Protein AF-A0A962JZB2-F1 (afdb_monomer_lite)

Foldseek 3Di:
DDKDWDDPVLVPDPLSVVLVVQLVVLVAPDPDPWDVSSQQDDDPHHGSVVSLVVVCVVVVIHMDPDDDDDDDAPAAWAWDDDSVPDIFIFGDHDDDRVVRPVLRVVCRVLVAQEAAPVRDDPVNLVVLLVVLLVVCVPPPDDPVVSVVSSVVVSLVVRLSRHSVSDD

pLDDT: mean 95.3, std 3.23, range [82.19, 98.44]

Sequence (167 aa):
VEVNCETDFVAKDDNFNTFADAVAANALTSNAADIDALMATSSNGSTLEEARQALVAKIGENIQVRRFERTATSGILGAYLHGGKIGVLVDLEGGDADLAKDIAMHVAALNPSFVSESDVPAEFLAKEKEILLAQVENSDKPADIIEKMVSGRLRKQLAEITLLGQP

Radius of gyration: 21.95 Å; chains: 1; bounding box: 49×34×62 Å

Structure (mmCIF, N/CA/C/O backbone):
data_AF-A0A962JZB2-F1
#
_entry.id   AF-A0A962JZB2-F1
#
loop_
_atom_site.group_PDB
_atom_site.id
_atom_site.type_symbol
_atom_site.label_atom_id
_atom_site.label_alt_id
_atom_site.label_comp_id
_atom_site.label_asym_id
_atom_site.label_entity_id
_atom_site.label_seq_id
_atom_site.pdbx_PDB_ins_code
_atom_site.Cartn_x
_atom_site.Cartn_y
_atom_site.Cartn_z
_atom_site.occupancy
_atom_site.B_iso_or_equiv
_atom_site.auth_seq_id
_atom_site.auth_comp_id
_atom_site.auth_asym_id
_atom_site.auth_atom_id
_atom_site.pdbx_PDB_model_num
ATOM 1 N N . VAL A 1 1 ? -5.950 -0.139 5.332 1.00 96.31 1 VAL A N 1
ATOM 2 C CA . VAL A 1 1 ? -5.999 1.227 5.911 1.00 96.31 1 VAL A CA 1
ATOM 3 C C . VAL A 1 1 ? -4.585 1.672 6.255 1.00 96.31 1 VAL A C 1
ATOM 5 O O . VAL A 1 1 ? -3.755 0.803 6.491 1.00 96.31 1 VAL A O 1
ATOM 8 N N . GLU A 1 2 ? -4.300 2.973 6.278 1.00 98.06 2 GLU A N 1
ATOM 9 C CA . GLU A 1 2 ? -3.044 3.535 6.799 1.00 98.06 2 GLU A CA 1
ATOM 10 C C . GLU A 1 2 ? -3.363 4.496 7.951 1.00 98.06 2 GLU A C 1
ATOM 12 O O . GLU A 1 2 ? -4.036 5.512 7.746 1.00 98.06 2 GLU A O 1
ATOM 17 N N . VAL A 1 3 ? -2.880 4.162 9.150 1.00 98.19 3 VAL A N 1
ATOM 18 C CA . VAL A 1 3 ? -2.979 4.985 10.360 1.00 98.19 3 VAL A CA 1
ATOM 19 C C . VAL A 1 3 ? -1.562 5.275 10.835 1.00 98.19 3 VAL A C 1
ATOM 21 O O . VAL A 1 3 ? -0.770 4.351 10.991 1.00 98.19 3 VAL A O 1
ATOM 24 N N . ASN A 1 4 ? -1.245 6.549 11.039 1.00 97.94 4 ASN A N 1
ATOM 25 C CA . ASN A 1 4 ? 0.105 7.021 11.325 1.00 97.94 4 ASN A CA 1
ATOM 26 C C . ASN A 1 4 ? 0.188 7.643 12.721 1.00 97.94 4 ASN A C 1
ATOM 28 O O . ASN A 1 4 ? -0.767 8.268 13.186 1.00 97.94 4 ASN A O 1
ATOM 32 N N . CYS A 1 5 ? 1.359 7.505 13.333 1.00 97.44 5 CYS A N 1
ATOM 33 C CA . CYS A 1 5 ? 1.814 8.191 14.542 1.00 97.44 5 CYS A CA 1
ATOM 34 C C . CYS A 1 5 ? 3.226 8.754 14.305 1.00 97.44 5 CYS A C 1
ATOM 36 O O . CYS A 1 5 ? 3.793 8.575 13.222 1.00 97.44 5 CYS A O 1
ATOM 38 N N . GLU A 1 6 ? 3.795 9.448 15.290 1.00 97.56 6 GLU A N 1
ATOM 39 C CA . GLU A 1 6 ? 5.094 10.110 15.134 1.00 97.56 6 GLU A CA 1
ATOM 40 C C . GLU A 1 6 ? 6.264 9.176 15.457 1.00 97.56 6 GLU A C 1
ATOM 42 O O . GLU A 1 6 ? 7.311 9.254 14.807 1.00 97.56 6 GLU A O 1
ATOM 47 N N . THR A 1 7 ? 6.090 8.268 16.423 1.00 96.75 7 THR A N 1
ATOM 48 C CA . THR A 1 7 ? 7.163 7.376 16.885 1.00 96.75 7 THR A CA 1
ATOM 49 C C . THR A 1 7 ? 6.856 5.890 16.706 1.00 96.75 7 THR A C 1
ATOM 51 O O . THR A 1 7 ? 5.707 5.449 16.634 1.00 96.75 7 THR A O 1
ATOM 54 N N . ASP A 1 8 ? 7.914 5.074 16.657 1.00 95.00 8 ASP A N 1
ATOM 55 C CA . ASP A 1 8 ? 7.798 3.617 16.574 1.00 95.00 8 ASP A CA 1
ATOM 56 C C . ASP A 1 8 ? 7.387 2.970 17.906 1.00 95.00 8 ASP A C 1
ATOM 58 O O . ASP A 1 8 ? 6.952 1.819 17.914 1.00 95.00 8 ASP A O 1
ATOM 62 N N . PHE A 1 9 ? 7.525 3.695 19.020 1.00 95.12 9 PHE A N 1
ATOM 63 C CA . PHE A 1 9 ? 6.998 3.289 20.318 1.00 95.12 9 PHE A CA 1
ATOM 64 C C . PHE A 1 9 ? 5.469 3.291 20.297 1.00 95.12 9 PHE A C 1
ATOM 66 O O . PHE A 1 9 ? 4.864 2.287 20.667 1.00 95.12 9 PHE A O 1
ATOM 73 N N . VAL A 1 10 ? 4.851 4.362 19.786 1.00 96.62 10 VAL A N 1
ATOM 74 C CA . VAL A 1 10 ? 3.388 4.449 19.651 1.00 96.62 10 VAL A CA 1
ATOM 75 C C . VAL A 1 10 ? 2.853 3.458 18.626 1.00 96.62 10 VAL A C 1
ATOM 77 O O . VAL A 1 10 ? 1.838 2.821 18.883 1.00 96.62 10 VAL A O 1
ATOM 80 N N . ALA A 1 11 ? 3.566 3.222 17.522 1.00 95.69 11 ALA A N 1
ATOM 81 C CA . ALA A 1 11 ? 3.170 2.209 16.536 1.00 95.69 11 ALA A CA 1
ATOM 82 C C . ALA A 1 11 ? 3.103 0.777 17.113 1.00 95.69 11 A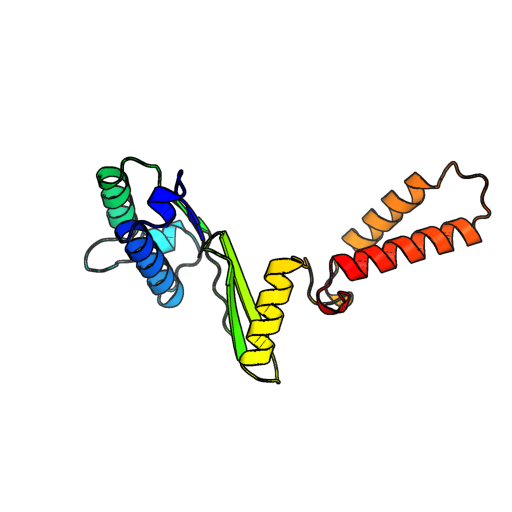LA A C 1
ATOM 84 O O . ALA A 1 11 ? 2.522 -0.114 16.498 1.00 95.69 11 ALA A O 1
ATOM 85 N N . LYS A 1 12 ? 3.724 0.535 18.275 1.00 94.81 12 LYS A N 1
ATOM 86 C CA . LYS A 1 12 ? 3.704 -0.746 18.999 1.00 94.81 12 LYS A CA 1
ATOM 87 C C . LYS A 1 12 ? 2.788 -0.715 20.229 1.00 94.81 12 LYS A C 1
ATOM 89 O O . LYS A 1 12 ? 2.682 -1.735 20.901 1.00 94.81 12 LYS A O 1
ATOM 94 N N . ASP A 1 13 ? 2.160 0.420 20.537 1.00 96.50 13 ASP A N 1
ATOM 95 C CA . ASP A 1 13 ? 1.256 0.570 21.678 1.00 96.50 13 ASP A CA 1
ATOM 96 C C . ASP A 1 13 ? -0.094 -0.111 21.411 1.00 96.50 13 ASP A C 1
ATOM 98 O O . ASP A 1 13 ? -0.691 0.027 20.340 1.00 96.50 13 ASP A O 1
ATOM 102 N N . ASP A 1 14 ? -0.613 -0.819 22.413 1.00 97.50 14 ASP A N 1
ATOM 103 C CA . ASP A 1 14 ? -1.861 -1.575 22.282 1.00 97.50 14 ASP A CA 1
ATOM 104 C C . ASP A 1 14 ? -3.079 -0.672 22.041 1.00 97.50 14 ASP A C 1
ATOM 106 O O . ASP A 1 14 ? -4.007 -1.070 21.337 1.00 97.50 14 ASP A O 1
ATOM 110 N N . ASN A 1 15 ? -3.100 0.556 22.578 1.00 97.06 15 ASN A N 1
ATOM 111 C CA . ASN A 1 15 ? -4.209 1.484 22.341 1.00 97.06 15 ASN A CA 1
ATOM 112 C C . ASN A 1 15 ? -4.198 1.988 20.897 1.00 97.06 15 ASN A C 1
ATOM 114 O O . ASN A 1 15 ? -5.263 2.121 20.292 1.00 97.06 15 ASN A O 1
ATOM 118 N N . PHE A 1 16 ? -3.009 2.243 20.342 1.00 97.62 16 PHE A N 1
ATOM 119 C CA . PHE A 1 16 ? -2.857 2.598 18.935 1.00 97.62 16 PHE A CA 1
ATOM 120 C C . PHE A 1 16 ? -3.309 1.458 18.019 1.00 97.62 16 PHE A C 1
ATOM 122 O O . PHE A 1 16 ? -4.139 1.684 17.139 1.00 97.62 16 PHE A O 1
ATOM 129 N N . ASN A 1 17 ? -2.844 0.232 18.272 1.00 96.38 17 ASN A N 1
ATOM 130 C CA . ASN A 1 17 ? -3.237 -0.938 17.484 1.00 96.38 17 ASN A CA 1
ATOM 131 C C . ASN A 1 17 ? -4.746 -1.206 17.571 1.00 96.38 17 ASN A C 1
ATOM 133 O O . ASN A 1 17 ? -5.397 -1.371 16.544 1.00 96.38 17 ASN A O 1
ATOM 137 N N . THR A 1 18 ? -5.334 -1.115 18.768 1.00 97.06 18 THR A N 1
ATOM 138 C CA . THR A 1 18 ? -6.789 -1.255 18.963 1.00 97.06 18 THR A CA 1
ATOM 139 C C . THR A 1 18 ? -7.572 -0.212 18.160 1.00 97.06 18 THR A C 1
ATOM 141 O O . THR A 1 18 ? -8.606 -0.518 17.564 1.00 97.06 18 THR A O 1
ATOM 144 N N . PHE A 1 19 ? -7.096 1.036 18.129 1.00 97.88 19 PHE A N 1
ATOM 145 C CA . PHE A 1 19 ? -7.721 2.082 17.326 1.00 97.88 19 PHE A CA 1
ATOM 146 C C . PHE A 1 19 ? -7.575 1.811 15.823 1.00 97.88 19 PHE A C 1
ATOM 148 O O . PHE A 1 19 ? -8.558 1.916 15.092 1.00 97.88 19 PHE A O 1
ATOM 155 N N . ALA A 1 20 ? -6.388 1.415 15.359 1.00 97.38 20 ALA A N 1
ATOM 156 C CA . ALA A 1 20 ? -6.158 1.065 13.960 1.00 97.38 20 ALA A CA 1
ATOM 157 C C . ALA A 1 20 ? -7.035 -0.117 13.503 1.00 97.38 20 ALA A C 1
ATOM 159 O O . ALA A 1 20 ? -7.612 -0.061 12.414 1.00 97.38 20 ALA A O 1
ATOM 160 N N . ASP A 1 21 ? -7.218 -1.131 14.353 1.00 96.62 21 ASP A N 1
ATOM 161 C CA . ASP A 1 21 ? -8.120 -2.260 14.110 1.00 96.62 21 ASP A CA 1
ATOM 162 C C . ASP A 1 21 ? -9.581 -1.807 14.017 1.00 96.62 21 ASP A C 1
ATOM 164 O O . ASP A 1 21 ? -10.313 -2.220 13.113 1.00 96.62 21 ASP A O 1
ATOM 168 N N . ALA A 1 22 ? -10.012 -0.902 14.902 1.00 97.75 22 ALA A N 1
ATOM 169 C CA . ALA A 1 22 ? -11.350 -0.324 14.840 1.00 97.75 22 ALA A CA 1
ATOM 170 C C . ALA A 1 22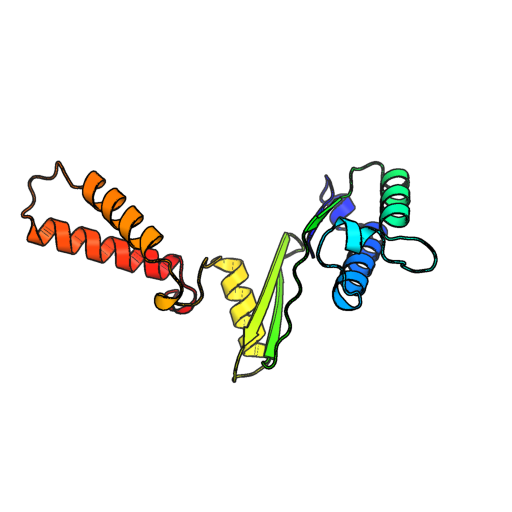 ? -11.569 0.462 13.537 1.00 97.75 22 ALA A C 1
ATOM 172 O O . ALA A 1 22 ? -12.618 0.318 12.903 1.00 97.75 22 ALA A O 1
ATOM 173 N N . VAL A 1 23 ? -10.581 1.250 13.102 1.00 98.06 23 VAL A N 1
ATOM 174 C CA . VAL A 1 23 ? -10.615 1.959 11.814 1.00 98.06 23 VAL A CA 1
ATOM 175 C C . VAL A 1 23 ? -10.716 0.963 10.655 1.00 98.06 23 VAL A C 1
ATOM 177 O O . VAL A 1 23 ? -11.549 1.147 9.768 1.00 98.06 23 VAL A O 1
ATOM 180 N N . ALA A 1 24 ? -9.923 -0.113 10.667 1.00 96.75 24 ALA A N 1
ATOM 181 C CA . ALA A 1 24 ? -9.961 -1.150 9.637 1.00 96.75 24 ALA A CA 1
ATOM 182 C C . ALA A 1 24 ? -11.326 -1.857 9.566 1.00 96.75 24 ALA A C 1
ATOM 184 O O . ALA A 1 24 ? -11.887 -2.005 8.478 1.00 96.75 24 ALA A O 1
ATOM 185 N N . ALA A 1 25 ? -11.895 -2.239 10.712 1.00 96.50 25 ALA A N 1
ATOM 186 C CA . ALA A 1 25 ? -13.196 -2.901 10.786 1.00 96.50 25 ALA A CA 1
ATOM 187 C C . ALA A 1 25 ? -14.339 -2.007 10.275 1.00 96.50 25 ALA A C 1
ATOM 189 O O . ALA A 1 25 ? -15.204 -2.460 9.520 1.00 96.50 25 ALA A O 1
ATOM 190 N N . ASN A 1 26 ? -14.329 -0.723 10.637 1.00 96.88 26 ASN A N 1
ATOM 191 C CA . ASN A 1 26 ? -15.311 0.249 10.150 1.00 96.88 26 ASN A CA 1
ATOM 192 C C . ASN A 1 26 ? -15.133 0.544 8.655 1.00 96.88 26 ASN A C 1
ATOM 194 O O . ASN A 1 26 ? -16.121 0.651 7.930 1.00 96.88 26 ASN A O 1
ATOM 198 N N . ALA A 1 27 ? -13.896 0.616 8.157 1.00 96.56 27 ALA A N 1
ATOM 199 C CA . ALA A 1 27 ? -13.636 0.783 6.728 1.00 96.56 27 ALA A CA 1
ATOM 200 C C . ALA A 1 27 ? -14.179 -0.398 5.909 1.00 96.56 27 ALA A C 1
ATOM 202 O O . ALA A 1 27 ? -14.680 -0.202 4.803 1.00 96.56 27 ALA A O 1
ATOM 203 N N . LEU A 1 28 ? -14.121 -1.614 6.459 1.00 94.12 28 LEU A N 1
ATOM 204 C CA . LEU A 1 28 ? -14.644 -2.811 5.806 1.00 94.12 28 LEU A CA 1
ATOM 205 C C . LEU A 1 28 ? -16.179 -2.882 5.813 1.00 94.12 28 LEU A C 1
ATOM 207 O O . LEU A 1 28 ? -16.768 -3.335 4.837 1.00 94.12 28 LEU A O 1
ATOM 211 N N . THR A 1 29 ? -16.822 -2.464 6.904 1.00 93.69 29 THR A N 1
ATOM 212 C CA . THR A 1 29 ? -18.264 -2.693 7.128 1.00 93.69 29 THR A CA 1
ATOM 213 C C . THR A 1 29 ? -19.151 -1.497 6.790 1.00 93.69 29 THR A C 1
ATOM 215 O O . THR A 1 29 ? -20.352 -1.666 6.578 1.00 93.69 29 THR A O 1
ATOM 218 N N . SER A 1 30 ? -18.588 -0.291 6.727 1.00 93.75 30 SER A N 1
ATOM 219 C CA . SER A 1 30 ? -19.319 0.918 6.345 1.00 93.75 30 SER A CA 1
ATOM 220 C C . SER A 1 30 ? -19.322 1.144 4.831 1.00 93.75 30 SER A C 1
ATOM 222 O O . SER A 1 30 ? -18.511 0.594 4.089 1.00 93.75 30 SER A O 1
ATOM 224 N N . ASN A 1 31 ? -20.196 2.044 4.375 1.00 93.12 31 ASN A N 1
ATOM 225 C CA . ASN A 1 31 ? -20.200 2.554 3.001 1.00 93.12 31 ASN A CA 1
ATOM 226 C C . ASN A 1 31 ? -19.415 3.867 2.86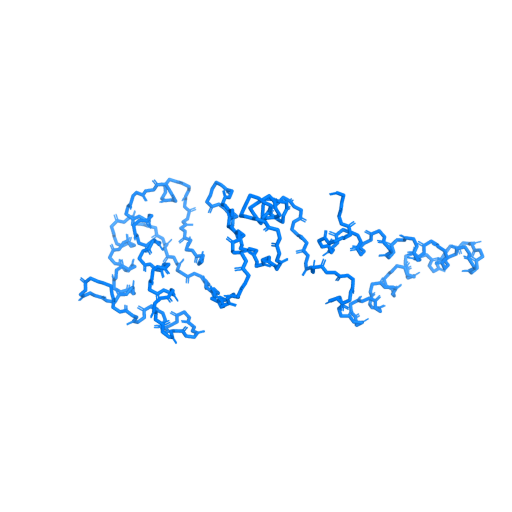2 1.00 93.12 31 ASN A C 1
ATOM 228 O O . ASN A 1 31 ? -19.667 4.633 1.934 1.00 93.12 31 ASN A O 1
ATOM 232 N N . ALA A 1 32 ? -18.490 4.157 3.786 1.00 96.12 32 ALA A N 1
ATOM 233 C CA . ALA A 1 32 ? -17.642 5.337 3.677 1.00 96.12 32 ALA A CA 1
ATOM 234 C C . ALA A 1 32 ? -16.881 5.318 2.343 1.00 96.12 32 ALA A C 1
ATOM 236 O O . ALA A 1 32 ? -16.322 4.282 1.954 1.00 96.12 32 ALA A O 1
ATOM 237 N N . ALA A 1 33 ? -16.913 6.452 1.644 1.00 95.50 33 ALA A N 1
ATOM 238 C CA . ALA A 1 33 ? -16.237 6.661 0.364 1.00 95.50 33 ALA A CA 1
ATOM 239 C C . ALA A 1 33 ? -14.921 7.437 0.523 1.00 95.50 33 ALA A C 1
ATOM 241 O O . ALA A 1 33 ? -14.051 7.353 -0.336 1.00 95.50 33 ALA A O 1
ATOM 242 N N . ASP A 1 34 ? -14.774 8.168 1.626 1.00 96.94 34 ASP A N 1
ATOM 243 C CA . ASP A 1 34 ? -13.617 8.993 1.943 1.00 96.94 34 ASP A CA 1
ATOM 244 C C . ASP A 1 34 ? -13.347 8.997 3.455 1.00 96.94 34 ASP A C 1
ATOM 246 O O . ASP A 1 34 ? -14.079 8.389 4.248 1.00 96.94 34 ASP A O 1
ATOM 250 N N . ILE A 1 35 ? -12.229 9.618 3.842 1.00 98.00 35 ILE A N 1
ATOM 251 C CA . ILE A 1 35 ? -11.750 9.635 5.228 1.00 98.00 35 ILE A CA 1
ATOM 252 C C . ILE A 1 35 ? -12.746 10.333 6.144 1.00 98.00 35 ILE A C 1
ATOM 254 O O . ILE A 1 35 ? -13.007 9.815 7.223 1.00 98.00 35 ILE A O 1
ATOM 258 N N . ASP A 1 36 ? -13.337 11.446 5.725 1.00 97.88 36 ASP A N 1
ATOM 259 C CA . ASP A 1 36 ? -14.270 12.198 6.564 1.00 97.88 36 ASP A CA 1
ATOM 260 C C . ASP A 1 36 ? -15.514 11.355 6.875 1.00 97.88 36 ASP A C 1
ATOM 262 O O . ASP A 1 36 ? -15.919 11.228 8.034 1.00 97.88 36 ASP A O 1
ATOM 266 N N . ALA A 1 37 ? -16.068 10.686 5.859 1.00 97.88 37 ALA A N 1
ATOM 267 C CA . ALA A 1 37 ? -17.177 9.757 6.019 1.00 97.88 37 ALA A CA 1
ATOM 268 C C . ALA A 1 37 ? -16.805 8.560 6.905 1.00 97.88 37 ALA A C 1
ATOM 270 O O . ALA A 1 37 ? -17.621 8.131 7.721 1.00 97.88 37 ALA A O 1
ATOM 271 N N . LEU A 1 38 ? -15.585 8.027 6.774 1.00 98.25 38 LEU A N 1
ATOM 272 C CA . LEU A 1 38 ? -15.102 6.934 7.619 1.00 98.25 38 LEU A CA 1
ATOM 273 C C . LEU A 1 38 ? -14.967 7.390 9.073 1.00 98.25 38 LEU A C 1
ATOM 275 O O . LEU A 1 38 ? -15.463 6.723 9.975 1.00 98.25 38 LEU A O 1
ATOM 279 N N . MET A 1 39 ? -14.342 8.537 9.313 1.00 98.19 39 MET A N 1
ATOM 280 C CA . MET A 1 39 ? -14.087 9.057 10.655 1.00 98.19 39 MET A CA 1
ATOM 281 C C . MET A 1 39 ? -15.380 9.425 11.404 1.00 98.19 39 MET A C 1
ATOM 283 O O . MET A 1 39 ? -15.409 9.382 12.635 1.00 98.19 39 MET A O 1
ATOM 287 N N . ALA A 1 40 ? -16.466 9.698 10.674 1.00 97.88 40 ALA A N 1
ATOM 288 C CA . ALA A 1 40 ? -17.807 9.902 11.218 1.00 97.88 40 ALA A CA 1
ATOM 289 C C . ALA A 1 40 ? -18.556 8.600 11.580 1.00 97.88 40 ALA A C 1
ATOM 291 O O . ALA A 1 40 ? -19.614 8.660 12.210 1.00 97.88 40 ALA A O 1
ATOM 292 N N . THR A 1 41 ? -18.051 7.420 11.197 1.00 97.56 41 THR A N 1
ATOM 293 C CA . THR A 1 41 ? -18.686 6.137 11.551 1.00 97.56 41 THR A CA 1
ATOM 294 C C . THR A 1 41 ? -18.595 5.860 13.048 1.00 97.56 41 THR A C 1
ATOM 296 O O . THR A 1 41 ? -17.625 6.239 13.710 1.00 97.56 41 THR A O 1
ATOM 299 N N . SER A 1 42 ? -19.625 5.204 13.593 1.00 93.31 42 SER A N 1
ATOM 300 C CA . SER A 1 42 ? -19.663 4.863 15.013 1.00 93.31 42 SER A CA 1
ATOM 301 C C . SER A 1 42 ? -18.921 3.561 15.300 1.00 93.31 42 SER A C 1
ATOM 303 O O . SER A 1 42 ? -19.208 2.524 14.711 1.00 93.31 42 SER A O 1
ATOM 305 N N . SER A 1 43 ? -18.032 3.616 16.284 1.00 87.25 43 SER A N 1
ATOM 306 C CA . SER A 1 43 ? -17.334 2.485 16.874 1.00 87.25 43 SER A CA 1
ATOM 307 C C . SER A 1 43 ? -17.556 2.507 18.386 1.00 87.25 43 SER A C 1
ATOM 309 O O . SER A 1 43 ? -17.158 3.450 19.065 1.00 87.25 43 SER A O 1
ATOM 311 N N . ASN A 1 44 ? -18.220 1.481 18.927 1.00 82.69 44 ASN A N 1
ATOM 312 C CA . ASN A 1 44 ? -18.460 1.317 20.369 1.00 82.69 44 ASN A CA 1
ATOM 313 C C . ASN A 1 44 ? -19.116 2.526 21.074 1.00 82.69 44 ASN A C 1
ATOM 315 O O . ASN A 1 44 ? -18.812 2.820 22.228 1.00 82.69 44 ASN A O 1
ATOM 319 N N . GLY A 1 45 ? -20.050 3.207 20.403 1.00 87.94 45 GLY A N 1
ATOM 320 C CA . GLY A 1 45 ? -20.847 4.284 21.003 1.00 87.94 45 GLY A CA 1
ATOM 321 C C . GLY A 1 45 ? -20.254 5.692 20.885 1.00 87.94 45 GLY A C 1
ATOM 322 O O . GLY A 1 45 ? -20.911 6.640 21.303 1.00 87.94 45 GLY A O 1
ATOM 323 N N . SER A 1 46 ? -19.078 5.845 20.272 1.00 94.88 46 SER A N 1
ATOM 324 C CA . SER A 1 46 ? -18.546 7.130 19.794 1.00 94.88 46 SER A CA 1
ATOM 325 C C . SER A 1 46 ? -18.212 7.037 18.307 1.00 94.88 46 SER A C 1
ATOM 327 O O . SER A 1 46 ? -18.275 5.960 17.717 1.00 94.88 46 SER A O 1
ATOM 329 N N . THR A 1 47 ? -17.868 8.148 17.675 1.00 98.00 47 THR A N 1
ATOM 330 C CA . THR A 1 47 ? -17.282 8.159 16.328 1.00 98.00 47 THR A CA 1
ATOM 331 C C . THR A 1 47 ? -15.802 7.769 16.364 1.00 98.00 47 THR A C 1
ATOM 333 O O . THR A 1 47 ? -15.154 7.828 17.417 1.00 98.00 47 THR A O 1
ATOM 336 N N . LEU A 1 48 ? -15.241 7.381 15.215 1.00 98.06 48 LEU A N 1
ATOM 337 C CA . LEU A 1 48 ? -13.794 7.174 15.090 1.00 98.06 48 LEU A CA 1
ATOM 338 C C . LEU A 1 48 ? -13.005 8.469 15.321 1.00 98.06 48 LEU A C 1
ATOM 340 O O . LEU A 1 48 ? -11.909 8.406 15.872 1.00 98.06 48 LEU A O 1
ATOM 344 N N . GLU A 1 49 ? -13.539 9.636 14.952 1.00 98.31 49 GLU A N 1
ATOM 345 C CA . GLU A 1 49 ? -12.867 10.916 15.212 1.00 98.31 49 GLU A CA 1
ATOM 346 C C . GLU A 1 49 ? -12.788 11.237 16.706 1.00 98.31 49 GLU A C 1
ATOM 348 O O . GLU A 1 49 ? -11.724 11.608 17.200 1.00 98.31 49 GLU A O 1
ATOM 353 N N . GLU A 1 50 ? -13.868 11.021 17.456 1.00 98.25 50 GLU A N 1
ATOM 354 C CA . GLU A 1 50 ? -13.848 11.177 18.915 1.00 98.25 50 GLU A CA 1
ATOM 355 C C . GLU A 1 50 ? -12.857 10.201 19.565 1.00 98.25 50 GLU A C 1
ATOM 357 O O . GLU A 1 50 ? -12.076 10.590 20.438 1.00 98.25 50 GLU A O 1
ATOM 362 N N . ALA A 1 51 ? -12.825 8.947 19.099 1.00 97.94 51 ALA A N 1
ATOM 363 C CA . ALA A 1 51 ? -11.861 7.956 19.569 1.00 97.94 51 ALA A CA 1
ATOM 364 C C . ALA A 1 51 ? -10.411 8.372 19.259 1.00 97.94 51 ALA A C 1
ATOM 366 O O . ALA A 1 51 ? -9.536 8.248 20.119 1.00 97.94 51 ALA A O 1
ATOM 367 N N . ARG A 1 52 ? -10.155 8.925 18.066 1.00 98.25 52 ARG A N 1
ATOM 368 C CA . ARG A 1 52 ? -8.840 9.443 17.665 1.00 98.25 52 ARG A CA 1
ATOM 369 C C . ARG A 1 52 ? -8.399 10.595 18.565 1.00 98.25 52 ARG A C 1
ATOM 371 O O . ARG A 1 52 ? -7.268 10.592 19.040 1.00 98.25 52 ARG A O 1
ATOM 378 N N . GLN A 1 53 ? -9.278 11.563 18.826 1.00 98.25 53 GLN A N 1
ATOM 379 C CA . GLN A 1 53 ? -8.981 12.708 19.694 1.00 98.25 53 GLN A CA 1
ATOM 380 C C . GLN A 1 53 ? -8.663 12.268 21.126 1.00 98.25 53 GLN A C 1
ATOM 382 O O . GLN A 1 53 ? -7.692 12.744 21.717 1.00 98.25 53 GLN A O 1
ATOM 387 N N . ALA A 1 54 ? -9.435 11.322 21.665 1.00 97.69 54 ALA A N 1
ATOM 388 C CA . ALA A 1 54 ? -9.171 10.746 22.978 1.00 97.69 54 ALA A CA 1
ATOM 389 C C . ALA A 1 54 ? -7.812 10.027 23.023 1.00 97.69 54 ALA A C 1
ATOM 391 O O . ALA A 1 54 ? -7.069 10.167 23.995 1.00 97.69 54 ALA A O 1
ATOM 392 N N . LEU A 1 55 ? -7.462 9.295 21.961 1.00 97.88 55 LEU A N 1
ATOM 393 C CA . LEU A 1 55 ? -6.178 8.613 21.853 1.00 97.88 55 LEU A CA 1
ATOM 394 C C . LEU A 1 55 ? -5.005 9.601 21.769 1.00 97.88 55 LEU A C 1
ATOM 396 O O . LEU A 1 55 ? -4.031 9.431 22.496 1.00 97.88 55 LEU A O 1
ATOM 400 N N . VAL A 1 56 ? -5.121 10.662 20.963 1.00 98.31 56 VAL A N 1
ATOM 401 C CA . VAL A 1 56 ? -4.127 11.750 20.888 1.00 98.31 56 VAL A CA 1
ATOM 402 C C . VAL A 1 56 ? -3.931 12.400 22.256 1.00 98.31 56 VAL A C 1
ATOM 404 O O . VAL A 1 56 ? -2.798 12.579 22.689 1.00 98.31 56 VAL A O 1
ATOM 407 N N . ALA A 1 57 ? -5.012 12.703 22.978 1.00 98.12 57 ALA A N 1
ATOM 408 C CA . ALA A 1 57 ? -4.922 13.282 24.319 1.00 98.12 57 ALA A CA 1
ATOM 409 C C . ALA A 1 57 ? -4.257 12.334 25.334 1.00 98.12 57 ALA A C 1
ATOM 411 O O . ALA A 1 57 ? -3.566 12.790 26.242 1.00 98.12 57 ALA A O 1
ATOM 412 N N . LYS A 1 58 ? -4.461 11.019 25.184 1.00 97.44 58 LYS A N 1
ATOM 413 C CA . LYS A 1 58 ? -3.879 9.990 26.056 1.00 97.44 58 LYS A CA 1
ATOM 414 C C . LYS A 1 58 ? -2.396 9.745 25.773 1.00 97.44 58 LYS A C 1
ATOM 416 O O . LYS A 1 58 ? -1.625 9.590 26.715 1.00 97.44 58 LYS A O 1
ATOM 421 N N . ILE A 1 59 ? -2.021 9.659 24.499 1.00 96.81 59 ILE A N 1
ATOM 422 C CA . ILE A 1 59 ? -0.661 9.321 24.058 1.00 96.81 59 ILE A CA 1
ATOM 423 C C . ILE A 1 59 ? 0.238 10.561 24.025 1.00 96.81 59 ILE A C 1
ATOM 425 O O . ILE A 1 59 ? 1.415 10.471 24.358 1.00 96.81 59 ILE A O 1
ATOM 429 N N . GLY A 1 60 ? -0.313 11.723 23.671 1.00 97.31 60 GLY A N 1
ATOM 430 C CA . GLY A 1 60 ? 0.441 12.967 23.529 1.00 97.31 60 GLY A CA 1
ATOM 431 C C . GLY A 1 60 ? 1.179 13.114 22.194 1.00 97.31 60 GLY A C 1
ATOM 432 O O . GLY A 1 60 ? 2.006 14.011 22.075 1.00 97.31 60 GLY A O 1
ATOM 433 N N . GLU A 1 61 ? 0.875 12.275 21.199 1.00 97.19 61 GLU A N 1
ATOM 434 C CA . GLU A 1 61 ? 1.396 12.367 19.825 1.00 97.19 61 GLU A CA 1
ATOM 435 C C . GLU A 1 61 ? 0.259 12.593 18.826 1.00 97.19 61 GLU A C 1
ATOM 437 O O . GLU A 1 61 ? -0.880 12.172 19.057 1.00 97.19 61 GLU A O 1
ATOM 442 N N . ASN A 1 62 ? 0.564 13.218 17.685 1.00 97.88 62 ASN A N 1
ATOM 443 C CA . ASN A 1 62 ? -0.396 13.307 16.597 1.00 97.88 62 ASN A CA 1
ATOM 444 C C . ASN A 1 62 ? -0.659 11.921 15.987 1.00 97.88 62 ASN A C 1
ATOM 446 O O . ASN A 1 62 ? 0.263 11.201 15.606 1.00 97.88 62 ASN A O 1
ATOM 450 N N . ILE A 1 63 ? -1.939 11.576 15.844 1.00 98.44 63 ILE A N 1
ATOM 451 C CA . ILE A 1 63 ? -2.396 10.328 15.227 1.00 98.44 63 ILE A CA 1
ATOM 452 C C . ILE A 1 63 ? -3.348 10.671 14.096 1.00 98.44 63 ILE A C 1
ATOM 454 O O . ILE A 1 63 ? -4.303 11.429 14.291 1.00 98.44 63 ILE A O 1
ATOM 458 N N . GLN A 1 64 ? -3.113 10.094 12.921 1.00 98.06 64 GLN A N 1
ATOM 459 C CA . GLN A 1 64 ? -3.879 10.392 11.717 1.00 98.06 64 GLN A CA 1
ATOM 460 C C . GLN A 1 64 ? -4.282 9.115 10.985 1.00 98.06 64 GLN A C 1
ATOM 462 O O . GLN A 1 64 ? -3.435 8.290 10.654 1.00 98.06 64 GLN A O 1
ATOM 467 N N . VAL A 1 65 ? -5.563 9.001 10.634 1.00 98.38 65 VAL A N 1
ATOM 468 C CA . VAL A 1 65 ? -6.008 8.065 9.595 1.00 98.38 65 VAL A CA 1
ATOM 469 C C . VAL A 1 65 ? -5.781 8.750 8.250 1.00 98.38 65 VAL A C 1
ATOM 471 O O . VAL A 1 65 ? -6.440 9.737 7.935 1.00 98.38 65 VAL A O 1
ATOM 474 N N . ARG A 1 66 ? -4.782 8.297 7.487 1.00 98.06 66 ARG A N 1
ATOM 475 C CA . ARG A 1 66 ? -4.309 9.016 6.293 1.00 98.06 66 ARG A CA 1
ATOM 476 C C . ARG A 1 66 ? -5.091 8.644 5.041 1.00 98.06 66 ARG A C 1
ATOM 478 O O . ARG A 1 66 ? -5.410 9.508 4.232 1.00 98.06 66 ARG A O 1
ATOM 485 N N . ARG A 1 67 ? -5.320 7.347 4.846 1.00 97.69 67 ARG A N 1
ATOM 486 C CA . ARG A 1 67 ? -6.010 6.795 3.676 1.00 97.69 67 ARG A CA 1
ATOM 487 C C . ARG A 1 67 ? -6.588 5.424 3.988 1.00 97.69 67 ARG A C 1
ATOM 489 O O . ARG A 1 67 ? -6.067 4.681 4.824 1.00 97.69 67 ARG A O 1
ATOM 496 N N . PHE A 1 68 ? -7.625 5.058 3.257 1.00 97.75 68 PHE A N 1
ATOM 497 C CA . PHE A 1 68 ? -8.054 3.679 3.129 1.00 97.75 68 PHE A CA 1
ATOM 498 C C . PHE A 1 68 ? -8.436 3.415 1.685 1.00 97.75 68 PHE A C 1
ATOM 500 O O . PHE A 1 68 ? -8.798 4.327 0.955 1.00 97.75 68 PHE A O 1
ATOM 507 N N . GLU A 1 69 ? -8.350 2.149 1.320 1.00 95.25 69 GLU A N 1
ATOM 508 C CA . GLU A 1 69 ? -8.893 1.623 0.084 1.00 95.25 69 GLU A CA 1
ATOM 509 C C . GLU A 1 69 ? -9.694 0.385 0.454 1.00 95.25 69 GLU A C 1
ATOM 511 O O . GLU A 1 69 ? -9.363 -0.318 1.420 1.00 95.25 69 GLU A O 1
ATOM 516 N N . ARG A 1 70 ? -10.755 0.133 -0.304 1.00 91.69 70 ARG A N 1
ATOM 517 C CA . ARG A 1 70 ? -11.583 -1.060 -0.168 1.00 91.69 70 ARG A CA 1
ATOM 518 C C . ARG A 1 70 ? -11.778 -1.644 -1.551 1.00 91.69 70 ARG A C 1
ATOM 520 O O . ARG A 1 70 ? -12.210 -0.947 -2.461 1.00 91.69 70 ARG A O 1
ATOM 527 N N . THR A 1 71 ? -11.496 -2.930 -1.681 1.00 88.06 71 THR A N 1
ATOM 528 C CA . THR A 1 71 ? -11.745 -3.671 -2.912 1.00 88.06 71 THR A CA 1
ATOM 529 C C . THR A 1 71 ? -12.697 -4.823 -2.633 1.00 88.06 71 THR A C 1
ATOM 531 O O . THR A 1 71 ? -12.670 -5.411 -1.550 1.00 88.06 71 THR A O 1
ATOM 534 N N . ALA A 1 72 ? -13.557 -5.115 -3.601 1.00 88.50 72 ALA A N 1
ATOM 535 C CA . ALA A 1 72 ? -14.321 -6.349 -3.638 1.00 88.50 72 ALA A CA 1
ATOM 536 C C . ALA A 1 72 ? -13.594 -7.314 -4.576 1.00 88.50 72 ALA A C 1
ATOM 538 O O . ALA A 1 72 ? -13.137 -6.908 -5.639 1.00 88.50 72 ALA A O 1
ATOM 539 N N . THR A 1 73 ? -13.506 -8.577 -4.181 1.00 88.00 73 THR A N 1
ATOM 540 C CA . THR A 1 73 ? -12.817 -9.629 -4.933 1.00 88.00 73 THR A CA 1
ATOM 541 C C . THR A 1 73 ? -13.745 -10.829 -5.088 1.00 88.00 73 THR A C 1
ATOM 543 O O . THR A 1 73 ? -14.520 -11.148 -4.182 1.00 88.00 73 THR A O 1
ATOM 546 N N . SER A 1 74 ? -13.677 -11.482 -6.247 1.00 89.12 74 SER A N 1
ATOM 547 C CA . SER A 1 74 ? -14.225 -12.826 -6.473 1.00 89.12 74 SER A CA 1
ATOM 548 C C . SER A 1 74 ? -13.145 -13.916 -6.476 1.00 89.12 74 SER A C 1
ATOM 550 O O . SER A 1 74 ? -13.479 -15.093 -6.608 1.00 89.12 74 SER A O 1
ATOM 552 N N . GLY A 1 75 ? -11.873 -13.524 -6.386 1.00 92.62 75 GLY A N 1
ATOM 553 C CA . GLY A 1 75 ? -10.709 -14.397 -6.339 1.00 92.62 75 GLY A CA 1
ATOM 554 C C . GLY A 1 75 ? -10.284 -14.756 -4.914 1.00 92.62 75 GLY A C 1
ATOM 555 O O . GLY A 1 75 ? -11.054 -14.688 -3.952 1.00 92.62 75 GLY A O 1
ATOM 556 N N . ILE A 1 76 ? -9.032 -15.182 -4.788 1.00 95.44 76 ILE A N 1
ATOM 557 C CA . ILE A 1 76 ? -8.368 -15.504 -3.530 1.00 95.44 76 ILE A CA 1
ATOM 558 C C . ILE A 1 76 ? -7.613 -14.262 -3.059 1.00 95.44 76 ILE A C 1
ATOM 560 O O . ILE A 1 76 ? -6.653 -13.826 -3.693 1.00 95.44 76 ILE A O 1
ATOM 564 N N . LEU A 1 77 ? -8.034 -13.706 -1.923 1.00 94.81 77 LEU A N 1
ATOM 565 C CA . LEU A 1 77 ? -7.380 -12.545 -1.326 1.00 94.81 77 LEU A CA 1
ATOM 566 C C . LEU A 1 77 ? -6.122 -12.964 -0.551 1.00 94.81 77 LEU A C 1
ATOM 568 O O . LEU A 1 77 ? -6.210 -13.587 0.508 1.00 94.81 77 LEU A O 1
ATOM 572 N N . GLY A 1 78 ? -4.957 -12.570 -1.054 1.00 95.94 78 GLY A N 1
ATOM 573 C CA . GLY A 1 78 ? -3.684 -12.604 -0.343 1.00 95.94 78 GLY A CA 1
ATOM 574 C C . GLY A 1 78 ? -3.435 -11.292 0.396 1.00 95.94 78 GLY A C 1
ATOM 575 O O . GLY A 1 78 ? -3.701 -10.211 -0.126 1.00 95.94 78 GLY A O 1
ATOM 576 N N . ALA A 1 79 ? -2.900 -11.370 1.613 1.00 95.75 79 ALA A N 1
ATOM 577 C CA . ALA A 1 79 ? -2.503 -10.198 2.383 1.00 95.75 79 ALA A CA 1
ATOM 578 C C . ALA A 1 79 ? -1.138 -10.422 3.035 1.00 95.75 79 ALA A C 1
ATOM 580 O O . ALA A 1 79 ? -0.868 -11.492 3.586 1.00 95.75 79 ALA A O 1
ATOM 581 N N . TYR A 1 80 ? -0.290 -9.396 3.013 1.00 97.75 80 TYR A N 1
ATOM 582 C CA . TYR A 1 80 ? 1.000 -9.423 3.693 1.00 97.75 80 TYR A CA 1
ATOM 583 C C . TYR A 1 80 ? 1.293 -8.096 4.391 1.00 97.75 80 TYR A C 1
ATOM 585 O O . TYR A 1 80 ? 1.082 -7.023 3.828 1.00 97.75 80 TYR A O 1
ATOM 593 N N . LEU A 1 81 ? 1.798 -8.183 5.625 1.00 95.94 81 LEU A N 1
ATOM 594 C CA . LEU A 1 81 ? 2.255 -7.051 6.426 1.00 95.94 81 LEU A CA 1
ATOM 595 C C . LEU A 1 81 ? 3.745 -7.220 6.736 1.00 95.94 81 LEU A C 1
ATOM 597 O O . LEU A 1 81 ? 4.148 -8.200 7.362 1.00 95.94 81 LEU A O 1
ATOM 601 N N . HIS A 1 82 ?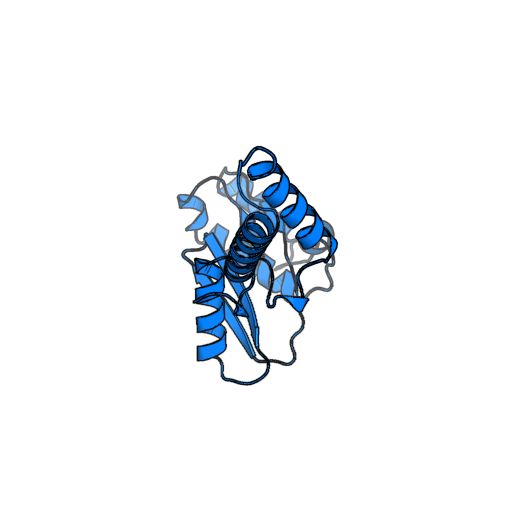 4.560 -6.238 6.357 1.00 95.25 82 HIS A N 1
ATOM 602 C CA . HIS A 1 82 ? 5.984 -6.191 6.677 1.00 95.25 82 HIS A CA 1
ATOM 603 C C . HIS A 1 82 ? 6.239 -5.219 7.836 1.00 95.25 82 HIS A C 1
ATOM 605 O O . HIS A 1 82 ? 6.374 -4.006 7.645 1.00 95.25 82 HIS A O 1
ATOM 611 N N . GLY A 1 83 ? 6.262 -5.752 9.063 1.00 86.38 83 GLY A N 1
ATOM 612 C CA . GLY A 1 83 ? 6.631 -5.004 10.273 1.00 86.38 83 GLY A CA 1
ATOM 613 C C . GLY A 1 83 ? 5.783 -3.754 10.543 1.00 86.38 83 GLY A C 1
ATOM 614 O O . GLY A 1 83 ? 6.316 -2.772 11.054 1.00 86.38 83 GLY A O 1
ATOM 615 N N . GLY A 1 84 ? 4.510 -3.754 10.129 1.00 85.12 84 GLY A N 1
ATOM 616 C CA . GLY A 1 84 ? 3.578 -2.625 10.276 1.00 85.12 84 GLY A CA 1
ATOM 617 C C . GLY A 1 84 ? 3.850 -1.420 9.364 1.00 85.12 84 GLY A C 1
ATOM 618 O O . GLY A 1 84 ? 3.073 -0.474 9.370 1.00 85.12 84 GLY A O 1
ATOM 619 N N . LYS A 1 85 ? 4.927 -1.442 8.564 1.00 90.62 85 LYS A N 1
ATOM 620 C CA . LYS A 1 85 ? 5.323 -0.328 7.681 1.00 90.62 85 LYS A CA 1
ATOM 621 C C . LYS A 1 85 ? 4.778 -0.455 6.265 1.00 90.62 85 LYS A C 1
ATOM 623 O O . LYS A 1 85 ? 4.494 0.551 5.625 1.00 90.62 85 LYS A O 1
ATOM 628 N N . ILE A 1 86 ? 4.689 -1.686 5.767 1.00 96.81 86 ILE A N 1
ATOM 629 C CA . ILE A 1 86 ? 4.196 -1.992 4.423 1.00 96.81 86 ILE A CA 1
ATOM 630 C C . ILE A 1 86 ? 3.064 -2.997 4.570 1.00 96.81 86 ILE A C 1
ATOM 632 O O . ILE A 1 86 ? 3.226 -4.011 5.250 1.00 96.81 86 ILE A O 1
ATOM 636 N N . GLY A 1 87 ? 1.934 -2.711 3.931 1.00 96.81 87 GLY A N 1
ATOM 637 C CA . GLY A 1 87 ? 0.821 -3.637 3.801 1.00 96.81 87 GLY A CA 1
ATOM 638 C C . GLY A 1 87 ? 0.427 -3.787 2.343 1.00 96.81 87 GLY A C 1
ATOM 639 O O . GLY A 1 87 ? 0.301 -2.790 1.635 1.00 96.81 87 GLY A O 1
ATOM 640 N N . VAL A 1 88 ? 0.245 -5.030 1.908 1.00 97.69 88 VAL A N 1
ATOM 641 C CA . VAL A 1 88 ? -0.125 -5.383 0.537 1.00 97.69 88 VAL A CA 1
ATOM 642 C C . VAL A 1 88 ? -1.352 -6.280 0.558 1.00 97.69 88 VAL A C 1
ATOM 644 O O . VAL A 1 88 ? -1.440 -7.197 1.376 1.00 97.69 88 VAL A O 1
ATOM 647 N N . LEU A 1 89 ? -2.274 -6.011 -0.365 1.00 96.38 89 LEU A N 1
ATOM 648 C CA . LEU A 1 89 ? -3.396 -6.877 -0.709 1.00 96.38 89 LEU A CA 1
ATOM 649 C C . LEU A 1 89 ? -3.248 -7.310 -2.170 1.00 96.38 89 LEU A C 1
ATOM 651 O O . LEU A 1 89 ? -2.935 -6.480 -3.023 1.00 96.38 89 LEU A O 1
ATOM 655 N N . VAL A 1 90 ? -3.479 -8.590 -2.444 1.00 96.75 90 VAL A N 1
ATOM 656 C CA . VAL A 1 90 ? -3.458 -9.191 -3.782 1.00 96.75 90 VAL A CA 1
ATOM 657 C C . VAL A 1 90 ? -4.768 -9.928 -3.993 1.00 96.75 90 VAL A C 1
ATOM 659 O O . VAL A 1 90 ? -5.129 -10.780 -3.188 1.00 96.75 90 VAL A O 1
ATOM 662 N N . ASP A 1 91 ? -5.462 -9.609 -5.076 1.00 96.12 91 ASP A N 1
ATOM 663 C CA . ASP A 1 91 ? -6.593 -10.392 -5.563 1.00 96.12 91 ASP A CA 1
ATOM 664 C C . ASP A 1 91 ? -6.092 -11.358 -6.642 1.00 96.12 91 ASP A C 1
ATOM 666 O O . ASP A 1 91 ? -5.596 -10.913 -7.679 1.00 96.12 91 ASP A O 1
ATOM 670 N N . LEU A 1 92 ? -6.157 -12.663 -6.375 1.00 96.31 92 LEU A N 1
ATOM 671 C CA . LEU A 1 92 ? -5.663 -13.702 -7.274 1.00 96.31 92 LEU A CA 1
ATOM 672 C C . LEU A 1 92 ? -6.816 -14.525 -7.855 1.00 96.31 92 LEU A C 1
ATOM 674 O O . LEU A 1 92 ? -7.553 -15.189 -7.128 1.00 96.31 92 LEU A O 1
ATOM 678 N N . GLU A 1 93 ? -6.931 -14.560 -9.180 1.00 95.06 93 GLU A N 1
ATOM 679 C CA . GLU A 1 93 ? -7.797 -15.523 -9.859 1.00 95.06 93 GLU A CA 1
ATOM 680 C C . GLU A 1 93 ? -7.055 -16.853 -10.079 1.00 95.06 93 GLU A C 1
ATOM 682 O O . GLU A 1 93 ? -5.986 -16.897 -10.689 1.00 95.06 93 GLU A O 1
ATOM 687 N N . GLY A 1 94 ? -7.632 -17.956 -9.589 1.00 92.31 94 GLY A N 1
ATOM 688 C CA . GLY A 1 94 ? -6.985 -19.272 -9.588 1.00 92.31 94 GLY A CA 1
ATOM 689 C C . GLY A 1 94 ? -5.940 -19.436 -8.475 1.00 92.31 94 GLY A C 1
ATOM 690 O O . GLY A 1 94 ? -5.843 -18.615 -7.569 1.00 92.31 94 GLY A O 1
ATOM 691 N N . GLY A 1 95 ? -5.170 -20.530 -8.519 1.00 95.31 95 GLY A N 1
ATOM 692 C CA . GLY A 1 95 ? -4.150 -20.824 -7.503 1.00 95.31 95 GLY A CA 1
ATOM 693 C C . GLY A 1 95 ? -4.723 -21.145 -6.117 1.00 95.31 95 GLY A C 1
ATOM 694 O O . GLY A 1 95 ? -5.811 -21.713 -6.003 1.00 95.31 95 GLY A O 1
ATOM 695 N N . ASP A 1 96 ? -3.966 -20.807 -5.071 1.00 96.56 96 ASP A N 1
ATOM 696 C CA . ASP A 1 96 ? -4.344 -20.983 -3.667 1.00 96.56 96 ASP A CA 1
ATOM 697 C C . ASP A 1 96 ? -3.921 -19.782 -2.792 1.00 96.56 96 ASP A C 1
ATOM 699 O O . ASP A 1 96 ? -3.319 -18.810 -3.257 1.00 96.56 96 ASP A O 1
ATOM 703 N N . ALA A 1 97 ? -4.296 -19.828 -1.511 1.00 96.19 97 ALA A N 1
ATOM 704 C CA . ALA A 1 97 ? -4.036 -18.751 -0.557 1.00 96.19 97 ALA A CA 1
ATOM 705 C C . ALA A 1 97 ? -2.545 -18.566 -0.237 1.00 96.19 97 ALA A C 1
ATOM 707 O O . ALA A 1 97 ? -2.129 -17.443 0.061 1.00 96.19 97 ALA A O 1
ATOM 708 N N . ASP A 1 98 ? -1.750 -19.637 -0.312 1.00 97.50 98 ASP A N 1
ATOM 709 C CA . ASP A 1 98 ? -0.309 -19.566 -0.075 1.00 97.50 98 ASP A CA 1
ATOM 710 C C . ASP A 1 98 ? 0.366 -18.820 -1.230 1.00 97.50 98 ASP A C 1
ATOM 712 O O . ASP A 1 98 ? 1.090 -17.855 -0.991 1.00 97.50 98 ASP A O 1
ATOM 716 N N . LEU A 1 99 ? 0.013 -19.144 -2.479 1.00 98.00 99 LEU A N 1
ATOM 717 C CA . LEU A 1 99 ? 0.485 -18.416 -3.656 1.00 98.00 99 LEU A CA 1
ATOM 718 C C . LEU A 1 99 ? 0.078 -16.934 -3.626 1.00 98.00 99 LEU A C 1
ATOM 720 O O . LEU A 1 99 ? 0.903 -16.063 -3.902 1.00 98.00 99 LEU A O 1
ATOM 724 N N . ALA A 1 100 ? -1.171 -16.617 -3.268 1.00 97.69 100 ALA A N 1
ATOM 725 C CA . ALA A 1 100 ? -1.629 -15.227 -3.178 1.00 97.69 100 ALA A CA 1
ATOM 726 C C . ALA A 1 100 ? -0.841 -14.428 -2.122 1.00 97.69 100 ALA A C 1
ATOM 728 O O . ALA A 1 100 ? -0.506 -13.257 -2.326 1.00 97.69 100 ALA A O 1
ATOM 729 N N . LYS A 1 101 ? -0.512 -15.065 -0.993 1.00 97.81 101 LYS A N 1
ATOM 730 C CA . LYS A 1 101 ? 0.323 -14.473 0.054 1.00 97.81 101 LYS A CA 1
ATOM 731 C C . LYS A 1 101 ? 1.774 -14.300 -0.395 1.00 97.81 101 LYS A C 1
ATOM 733 O O . LYS A 1 101 ? 2.348 -13.246 -0.125 1.00 97.81 101 LYS A O 1
ATOM 738 N N . ASP A 1 102 ? 2.349 -15.276 -1.092 1.00 98.25 102 ASP A N 1
ATOM 739 C CA . ASP A 1 102 ? 3.712 -15.190 -1.627 1.00 98.25 102 ASP A CA 1
ATOM 740 C C . ASP A 1 102 ? 3.833 -14.066 -2.667 1.00 98.25 102 ASP A C 1
ATOM 742 O O . ASP A 1 102 ? 4.782 -13.279 -2.625 1.00 98.25 102 ASP A O 1
ATOM 746 N N . ILE A 1 103 ? 2.825 -13.892 -3.529 1.00 98.25 103 ILE A N 1
ATOM 747 C CA . ILE A 1 103 ? 2.755 -12.740 -4.439 1.00 98.25 103 ILE A CA 1
ATOM 748 C C . ILE A 1 103 ? 2.654 -11.430 -3.642 1.00 98.25 103 ILE A C 1
ATOM 750 O O . ILE A 1 103 ? 3.355 -10.470 -3.956 1.00 98.25 103 ILE A O 1
ATOM 754 N N . ALA A 1 104 ? 1.843 -11.367 -2.579 1.00 98.25 104 ALA A N 1
ATOM 755 C CA . ALA A 1 104 ? 1.757 -10.169 -1.738 1.00 98.25 104 ALA A CA 1
ATOM 756 C C . ALA A 1 104 ? 3.099 -9.837 -1.053 1.00 98.25 104 ALA A C 1
ATOM 758 O O . ALA A 1 104 ? 3.466 -8.665 -0.936 1.00 98.25 104 ALA A O 1
ATOM 759 N N . MET A 1 105 ? 3.858 -10.856 -0.641 1.00 98.19 105 MET A N 1
ATOM 760 C CA . MET A 1 105 ? 5.221 -10.706 -0.122 1.00 98.19 105 MET A CA 1
ATOM 761 C C . MET A 1 105 ? 6.181 -10.157 -1.178 1.00 98.19 105 MET A C 1
ATOM 763 O O . MET A 1 105 ? 6.945 -9.235 -0.891 1.00 98.19 105 MET A O 1
ATOM 767 N N . HIS A 1 106 ? 6.120 -10.684 -2.401 1.00 98.31 106 HIS A N 1
ATOM 768 C CA . HIS A 1 106 ? 6.923 -10.214 -3.528 1.00 98.31 106 HIS A CA 1
ATOM 769 C C . HIS A 1 106 ? 6.621 -8.754 -3.877 1.00 98.31 106 HIS A C 1
ATOM 771 O O . HIS A 1 106 ? 7.534 -7.936 -3.978 1.00 98.31 106 HIS A O 1
ATOM 777 N N . VAL A 1 107 ? 5.339 -8.390 -3.966 1.00 98.31 107 VAL A N 1
ATOM 778 C CA . VAL A 1 107 ? 4.901 -7.007 -4.206 1.00 98.31 107 VAL A CA 1
ATOM 779 C C . VAL A 1 107 ? 5.391 -6.078 -3.093 1.00 98.31 107 VAL A C 1
ATOM 781 O O . VAL A 1 107 ? 5.851 -4.978 -3.384 1.00 98.31 107 VAL A O 1
ATOM 784 N N . ALA A 1 108 ? 5.370 -6.514 -1.829 1.00 97.81 108 ALA A N 1
ATOM 785 C CA . ALA A 1 108 ? 5.912 -5.720 -0.725 1.00 97.81 108 ALA A CA 1
ATOM 786 C C . ALA A 1 108 ? 7.429 -5.488 -0.847 1.00 97.81 108 ALA A C 1
ATOM 788 O O . ALA A 1 108 ? 7.925 -4.458 -0.391 1.00 97.81 108 ALA A O 1
ATOM 789 N N . ALA A 1 109 ? 8.160 -6.433 -1.445 1.00 97.12 109 ALA A N 1
ATOM 790 C CA . ALA A 1 109 ? 9.607 -6.360 -1.616 1.00 97.12 109 ALA A CA 1
ATOM 791 C C . ALA A 1 109 ? 10.031 -5.538 -2.844 1.00 97.12 109 ALA A C 1
ATOM 793 O O . ALA A 1 109 ? 10.969 -4.747 -2.743 1.00 97.12 109 ALA A O 1
ATOM 794 N N . LEU A 1 110 ? 9.368 -5.722 -3.991 1.00 97.31 110 LEU A N 1
ATOM 795 C CA . LEU A 1 110 ? 9.765 -5.106 -5.265 1.00 97.31 110 LEU A CA 1
ATOM 796 C C . LEU A 1 110 ? 8.918 -3.897 -5.675 1.00 97.31 110 LEU A C 1
ATOM 798 O O . LEU A 1 110 ? 9.335 -3.147 -6.554 1.00 97.31 110 LEU A O 1
ATOM 802 N N . ASN A 1 111 ? 7.764 -3.679 -5.039 1.00 97.19 111 ASN A N 1
ATOM 803 C CA . ASN A 1 111 ? 6.876 -2.536 -5.264 1.00 97.19 111 ASN A CA 1
ATOM 804 C C . ASN A 1 111 ? 6.596 -2.242 -6.761 1.00 97.19 111 ASN A C 1
ATOM 806 O O . ASN A 1 111 ? 6.828 -1.115 -7.217 1.00 97.19 111 ASN A O 1
ATOM 810 N N . PRO A 1 112 ? 6.128 -3.235 -7.551 1.00 97.88 112 PRO A N 1
ATOM 811 C CA . PRO A 1 112 ? 5.705 -2.986 -8.925 1.00 97.88 112 PRO A CA 1
ATOM 812 C C . PRO A 1 112 ? 4.591 -1.936 -8.960 1.00 97.88 112 PRO A C 1
ATOM 814 O O . PRO A 1 112 ? 3.707 -1.909 -8.106 1.00 97.88 112 PRO A O 1
ATOM 817 N N . SER A 1 113 ? 4.622 -1.076 -9.975 1.00 97.00 113 SER A N 1
ATOM 818 C CA . SER A 1 113 ? 3.581 -0.063 -10.197 1.00 97.00 113 SER A CA 1
ATOM 819 C C . SER A 1 113 ? 2.390 -0.607 -10.989 1.00 97.00 113 SER A C 1
ATOM 821 O O . SER A 1 113 ? 1.305 -0.036 -10.932 1.00 97.00 113 SER A O 1
ATOM 823 N N . PHE A 1 114 ? 2.592 -1.699 -11.727 1.00 97.62 114 PHE A N 1
ATOM 824 C CA . PHE A 1 114 ? 1.610 -2.304 -12.623 1.00 97.62 114 PHE A CA 1
ATOM 825 C C . PHE A 1 114 ? 1.633 -3.828 -12.490 1.00 97.62 114 PHE A C 1
ATOM 827 O O . PHE A 1 114 ? 2.646 -4.400 -12.087 1.00 97.62 114 PHE A O 1
ATOM 834 N N . VAL A 1 115 ? 0.546 -4.507 -12.859 1.00 97.25 115 VAL A N 1
ATOM 835 C CA . VAL A 1 115 ? 0.530 -5.979 -12.880 1.00 97.25 115 VAL A CA 1
ATOM 836 C C . VAL A 1 115 ? 1.276 -6.486 -14.115 1.00 97.25 115 VAL A C 1
ATOM 838 O O . VAL A 1 115 ? 2.198 -7.289 -14.000 1.00 97.25 115 VAL A O 1
ATOM 841 N N . SER A 1 116 ? 0.938 -5.967 -15.291 1.00 97.00 116 SER A N 1
ATOM 842 C CA . SER A 1 116 ? 1.470 -6.398 -16.584 1.00 97.00 116 SER A CA 1
ATOM 843 C C . SER A 1 116 ? 1.894 -5.217 -17.463 1.00 97.00 116 SER A C 1
ATOM 845 O O . SER A 1 116 ? 1.537 -4.070 -17.199 1.00 97.00 116 SER A O 1
ATOM 847 N N . GLU A 1 117 ? 2.627 -5.486 -18.550 1.00 95.62 117 GLU A N 1
ATOM 848 C CA . GLU A 1 117 ? 2.997 -4.448 -19.529 1.00 95.62 117 GLU A CA 1
ATOM 849 C C . GLU A 1 117 ? 1.771 -3.787 -20.181 1.00 95.62 117 GLU A C 1
ATOM 851 O O . GLU A 1 117 ? 1.815 -2.600 -20.497 1.00 95.62 117 GLU A O 1
ATOM 856 N N . SER A 1 118 ? 0.666 -4.523 -20.351 1.00 96.12 118 SER A N 1
ATOM 857 C CA . SER A 1 118 ? -0.580 -3.980 -20.908 1.00 96.12 118 SER A CA 1
ATOM 858 C C . SER A 1 118 ? -1.277 -2.974 -19.994 1.00 96.12 118 SER A C 1
ATOM 860 O O . SER A 1 118 ? -2.081 -2.185 -20.485 1.00 96.12 118 SER A O 1
ATOM 862 N N . ASP A 1 119 ? -0.956 -2.970 -18.699 1.00 96.56 119 ASP A N 1
ATOM 863 C CA . ASP A 1 119 ? -1.512 -2.012 -17.739 1.00 96.56 119 ASP A CA 1
ATOM 864 C C . ASP A 1 119 ? -0.735 -0.687 -17.730 1.00 96.56 119 ASP A C 1
ATOM 866 O O . ASP A 1 119 ? -1.164 0.285 -17.106 1.00 96.56 119 ASP A O 1
ATOM 870 N N . VAL A 1 120 ? 0.413 -0.626 -18.417 1.00 96.44 120 VAL A N 1
ATOM 871 C CA . VAL A 1 120 ? 1.256 0.569 -18.462 1.00 96.44 120 VAL A CA 1
ATOM 872 C C . VAL A 1 120 ? 0.663 1.583 -19.449 1.00 96.44 120 VAL A C 1
ATOM 874 O O . VAL A 1 120 ? 0.522 1.277 -20.637 1.00 96.44 120 VAL A O 1
ATOM 877 N N . PRO A 1 121 ? 0.358 2.825 -19.019 1.00 96.88 121 PRO A N 1
ATOM 878 C CA . PRO A 1 121 ? -0.188 3.840 -19.909 1.00 96.88 121 PRO A CA 1
ATOM 879 C C . PRO A 1 121 ? 0.739 4.130 -21.094 1.00 96.88 121 PRO A C 1
ATOM 881 O O . PRO A 1 121 ? 1.939 4.355 -20.924 1.00 96.88 121 PRO A O 1
ATOM 884 N N . ALA A 1 122 ? 0.177 4.219 -22.300 1.00 94.81 122 ALA A N 1
ATOM 885 C CA . ALA A 1 122 ? 0.951 4.525 -23.505 1.00 94.81 122 ALA A CA 1
ATOM 886 C C . ALA A 1 122 ? 1.722 5.856 -23.392 1.00 94.81 122 ALA A C 1
ATOM 888 O O . ALA A 1 122 ? 2.845 5.968 -23.882 1.00 94.81 122 ALA A O 1
ATOM 889 N N . GLU A 1 123 ? 1.153 6.847 -22.699 1.00 95.00 123 GLU A N 1
ATOM 890 C CA . GLU A 1 123 ? 1.804 8.135 -22.428 1.00 95.00 123 GLU A CA 1
ATOM 891 C C . GLU A 1 123 ? 3.048 7.992 -21.543 1.00 95.00 123 GLU A C 1
ATOM 893 O O . GLU A 1 123 ? 4.051 8.667 -21.779 1.00 95.00 123 GLU A O 1
ATOM 898 N N . PHE A 1 124 ? 3.015 7.083 -20.563 1.00 94.12 124 PHE A N 1
ATOM 899 C CA . PHE A 1 124 ? 4.175 6.774 -19.728 1.00 94.12 124 PHE A CA 1
ATOM 900 C C . PHE A 1 124 ? 5.306 6.196 -20.586 1.00 94.12 124 PHE A C 1
ATOM 902 O O . PHE A 1 124 ? 6.432 6.686 -20.533 1.00 94.12 124 PHE A O 1
ATOM 909 N N . LEU A 1 125 ? 4.993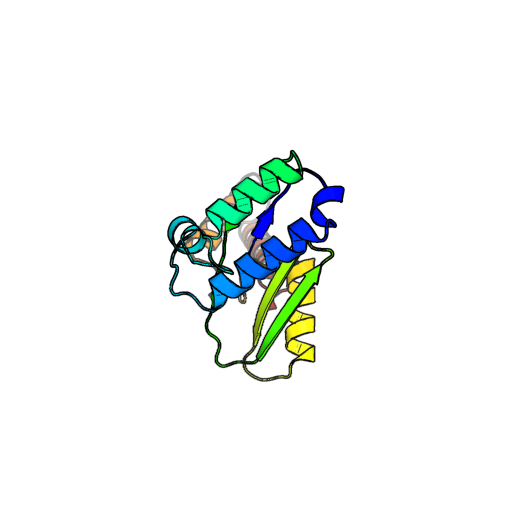 5.218 -21.443 1.00 93.12 125 LEU A N 1
ATOM 910 C CA . LEU A 1 125 ? 5.971 4.600 -22.346 1.00 93.12 125 LEU A CA 1
ATOM 911 C C . LEU A 1 125 ? 6.556 5.595 -23.350 1.00 93.12 125 LEU A C 1
ATOM 913 O O . LEU A 1 125 ? 7.759 5.572 -23.612 1.00 93.12 125 LEU A O 1
ATOM 917 N N . ALA A 1 126 ? 5.720 6.468 -23.914 1.00 93.69 126 ALA A N 1
ATOM 918 C CA . ALA A 1 126 ? 6.158 7.492 -24.855 1.00 93.69 126 ALA A CA 1
ATOM 919 C C . ALA A 1 126 ? 7.124 8.482 -24.191 1.00 93.69 126 ALA A C 1
ATOM 921 O O . ALA A 1 126 ? 8.203 8.738 -24.729 1.00 93.69 126 ALA A O 1
ATOM 922 N N . LYS A 1 127 ? 6.767 8.972 -22.999 1.00 95.50 127 LYS A N 1
ATOM 923 C CA . LYS A 1 127 ? 7.599 9.896 -22.226 1.00 95.50 127 LYS A CA 1
ATOM 924 C C . LYS A 1 127 ? 8.924 9.261 -21.819 1.00 95.50 127 LYS A C 1
ATOM 926 O O . LYS A 1 127 ? 9.973 9.884 -21.939 1.00 95.50 127 LYS A O 1
ATOM 931 N N . GLU A 1 128 ? 8.896 8.012 -21.375 1.00 94.25 128 GLU A N 1
ATOM 932 C CA . GLU A 1 128 ? 10.114 7.299 -21.006 1.00 94.25 128 GLU A CA 1
ATOM 933 C C . GLU A 1 128 ? 11.032 7.081 -22.214 1.00 94.25 128 GLU A C 1
ATOM 935 O O . GLU A 1 128 ? 12.238 7.313 -22.149 1.00 94.25 128 GLU A O 1
ATOM 940 N N . LYS A 1 129 ? 10.462 6.713 -23.366 1.00 93.75 129 LYS A N 1
ATOM 941 C CA . LYS A 1 129 ? 11.222 6.585 -24.612 1.00 93.75 129 LYS A CA 1
ATOM 942 C C . LYS A 1 129 ? 11.889 7.905 -25.009 1.00 93.75 129 LYS A C 1
ATOM 944 O O . LYS A 1 129 ? 13.040 7.881 -25.440 1.00 93.75 129 LYS A O 1
ATOM 949 N N . GLU A 1 130 ? 11.195 9.032 -24.864 1.00 94.31 130 GLU A N 1
ATOM 950 C CA . GLU A 1 130 ? 11.749 10.370 -25.108 1.00 94.31 130 GLU A CA 1
ATOM 951 C C . GLU A 1 130 ? 12.934 10.667 -24.177 1.00 94.31 130 GLU A C 1
ATOM 953 O O . GLU A 1 130 ? 14.006 11.050 -24.649 1.00 94.31 130 GLU A O 1
ATOM 958 N N . ILE A 1 131 ? 12.785 10.401 -22.874 1.00 94.62 131 ILE A N 1
ATOM 959 C CA . ILE A 1 131 ? 13.856 10.569 -21.879 1.00 94.62 131 ILE A CA 1
ATOM 960 C C . ILE A 1 131 ? 15.081 9.723 -22.251 1.00 94.62 131 ILE A C 1
ATOM 962 O O . ILE A 1 131 ? 16.212 10.215 -22.238 1.00 94.62 131 ILE A O 1
ATOM 966 N N . LEU A 1 132 ? 14.876 8.456 -22.613 1.00 94.62 132 LEU A N 1
ATOM 967 C CA . LEU A 1 132 ? 15.955 7.547 -22.997 1.00 94.62 132 LEU A CA 1
ATOM 968 C C . LEU A 1 132 ? 16.643 7.960 -24.303 1.00 94.62 132 LEU A C 1
ATOM 970 O O . LEU A 1 132 ? 17.857 7.784 -24.413 1.00 94.62 132 LEU A O 1
ATOM 974 N N . LEU A 1 133 ? 15.900 8.508 -25.271 1.00 92.69 133 LEU A N 1
ATOM 975 C CA . LEU A 1 133 ? 16.454 9.049 -26.516 1.00 92.69 133 LEU A CA 1
ATOM 976 C C . LEU A 1 133 ? 17.313 10.289 -26.253 1.00 92.69 133 LEU A C 1
ATOM 978 O O . LEU A 1 133 ? 18.441 10.349 -26.739 1.00 92.69 133 LEU A O 1
ATOM 982 N N . ALA A 1 134 ? 16.842 11.222 -25.422 1.00 93.19 134 ALA A N 1
ATOM 983 C CA . ALA A 1 134 ? 17.595 12.424 -25.058 1.00 93.19 134 ALA A CA 1
ATOM 984 C C . ALA A 1 134 ? 18.949 12.093 -24.395 1.00 93.19 134 ALA A C 1
ATOM 986 O O . ALA A 1 134 ? 19.950 12.773 -24.612 1.00 93.19 134 ALA A O 1
ATOM 987 N N . GLN A 1 135 ? 19.028 10.993 -23.634 1.00 91.50 135 GLN A N 1
ATOM 988 C CA . GLN A 1 135 ? 20.282 10.532 -23.017 1.00 91.50 135 GLN A CA 1
ATOM 989 C C . GLN A 1 135 ? 21.339 10.043 -24.021 1.00 91.50 135 GLN A C 1
ATOM 991 O O . GLN A 1 135 ? 22.510 9.915 -23.659 1.00 91.50 135 GLN A O 1
ATOM 996 N N . VAL A 1 136 ? 20.942 9.711 -25.251 1.00 91.12 136 VAL A N 1
ATOM 997 C CA . VAL A 1 136 ? 21.824 9.149 -26.289 1.00 91.12 136 VAL A CA 1
ATOM 998 C C . VAL A 1 136 ? 21.863 9.993 -27.564 1.00 91.12 136 VAL A C 1
ATOM 1000 O O . VAL A 1 136 ? 22.561 9.626 -28.507 1.00 91.12 136 VAL A O 1
ATOM 1003 N N . GLU A 1 137 ? 21.172 11.134 -27.575 1.00 82.19 137 GLU A N 1
ATOM 1004 C CA . GLU A 1 137 ? 21.054 12.056 -2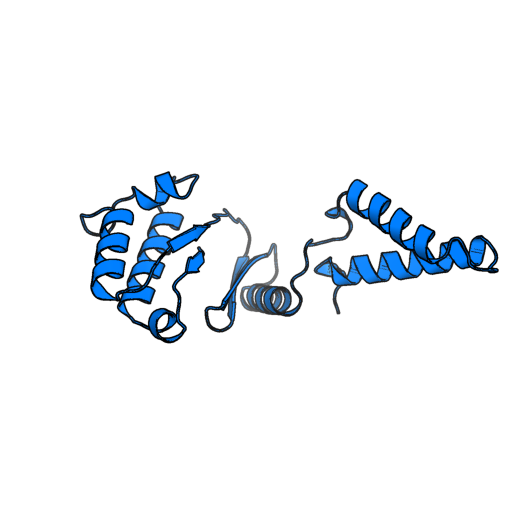8.712 1.00 82.19 137 GLU A CA 1
ATOM 1005 C C . GLU A 1 137 ? 22.418 12.572 -29.197 1.00 82.19 137 GLU A C 1
ATOM 1007 O O . GLU A 1 137 ? 22.648 12.684 -30.396 1.00 82.19 137 GLU A O 1
ATOM 1012 N N . ASN A 1 138 ? 23.361 12.784 -28.274 1.00 87.06 138 ASN A N 1
ATOM 1013 C CA . ASN A 1 138 ? 24.728 13.227 -28.577 1.00 87.06 138 ASN A CA 1
ATOM 1014 C C . ASN A 1 138 ? 25.730 12.068 -28.735 1.00 87.06 138 ASN A C 1
ATOM 1016 O O . ASN A 1 138 ? 26.934 12.274 -28.586 1.00 87.06 138 ASN A O 1
ATOM 1020 N N . SER A 1 139 ? 25.268 10.832 -28.947 1.00 84.88 139 SER A N 1
ATOM 1021 C CA . SER A 1 139 ? 26.177 9.701 -29.152 1.00 84.88 139 SER A CA 1
ATOM 1022 C C . SER A 1 139 ? 26.559 9.570 -30.626 1.00 84.88 139 SER A C 1
ATOM 1024 O O . SER A 1 139 ? 25.687 9.572 -31.488 1.00 84.88 139 SER A O 1
ATOM 1026 N N . ASP A 1 140 ? 27.838 9.328 -30.913 1.00 91.12 140 ASP A N 1
ATOM 1027 C CA . ASP A 1 140 ? 28.342 9.066 -32.275 1.00 91.12 140 ASP A CA 1
ATOM 1028 C C . ASP A 1 140 ? 27.921 7.687 -32.833 1.00 91.12 140 ASP A C 1
ATOM 1030 O O . ASP A 1 140 ? 28.540 7.141 -33.751 1.00 91.12 140 ASP A O 1
ATOM 1034 N N . LYS A 1 141 ? 26.904 7.054 -32.239 1.00 91.62 141 LYS A N 1
ATOM 1035 C CA . LYS A 1 141 ? 26.460 5.714 -32.615 1.00 91.62 141 LYS A CA 1
ATOM 1036 C C . LYS A 1 141 ? 25.460 5.780 -33.771 1.00 91.62 141 LYS A C 1
ATOM 1038 O O . LYS A 1 141 ? 24.634 6.688 -33.817 1.00 91.62 141 LYS A O 1
ATOM 1043 N N . PRO A 1 142 ? 25.465 4.778 -34.666 1.00 93.44 142 PRO A N 1
ATOM 1044 C CA . PRO A 1 142 ? 24.432 4.636 -35.686 1.00 93.44 142 PRO A CA 1
ATOM 1045 C C . PRO A 1 142 ? 23.012 4.588 -35.098 1.00 93.44 142 PRO A C 1
ATOM 1047 O O . PRO A 1 142 ? 22.801 4.064 -34.000 1.00 93.44 142 PRO A O 1
ATOM 1050 N N . ALA A 1 143 ? 22.029 5.088 -35.852 1.00 90.12 143 ALA A N 1
ATOM 1051 C CA . ALA A 1 143 ? 20.634 5.173 -35.415 1.00 90.12 143 ALA A CA 1
ATOM 1052 C C . ALA A 1 143 ? 20.036 3.810 -35.013 1.00 90.12 143 ALA A C 1
ATOM 1054 O O . ALA A 1 143 ? 19.306 3.727 -34.028 1.00 90.12 143 ALA A O 1
ATOM 1055 N N . ASP A 1 144 ? 20.396 2.729 -35.711 1.00 92.25 144 ASP A N 1
ATOM 1056 C CA . ASP A 1 144 ? 19.938 1.372 -35.391 1.00 92.25 144 ASP A CA 1
ATOM 1057 C C . ASP A 1 144 ? 20.513 0.856 -34.058 1.00 92.25 144 ASP A C 1
ATOM 1059 O O . ASP A 1 144 ? 19.866 0.089 -33.342 1.00 92.25 144 ASP A O 1
ATOM 1063 N N . ILE A 1 145 ? 21.721 1.297 -33.689 1.00 92.94 145 ILE A N 1
ATOM 1064 C CA . ILE A 1 145 ? 22.334 0.991 -32.392 1.00 92.94 145 ILE A CA 1
ATOM 1065 C C . ILE A 1 145 ? 21.660 1.795 -31.280 1.00 92.94 145 ILE A C 1
ATOM 1067 O O . ILE A 1 145 ? 21.380 1.238 -30.217 1.00 92.94 145 ILE A O 1
ATOM 1071 N N . ILE A 1 146 ? 21.370 3.075 -31.523 1.00 91.62 146 ILE A N 1
ATOM 1072 C CA . ILE A 1 146 ? 20.622 3.930 -30.592 1.00 91.62 146 ILE A CA 1
ATOM 1073 C C . ILE A 1 146 ? 19.241 3.326 -30.310 1.00 91.62 146 ILE A C 1
ATOM 1075 O O . ILE A 1 146 ? 18.873 3.148 -29.149 1.00 91.62 146 ILE A O 1
ATOM 1079 N N . GLU A 1 147 ? 18.511 2.923 -31.350 1.00 91.31 147 GLU A N 1
ATOM 1080 C CA . GLU A 1 147 ? 17.191 2.308 -31.212 1.00 91.31 147 GLU A CA 1
ATOM 1081 C C . GLU A 1 147 ? 17.244 1.003 -30.405 1.00 91.31 147 GLU A C 1
ATOM 1083 O O . GLU A 1 147 ? 16.468 0.824 -29.462 1.00 91.31 147 GLU A O 1
ATOM 1088 N N . LYS A 1 148 ? 18.206 0.115 -30.701 1.00 93.94 148 LYS A N 1
ATOM 1089 C CA . LYS A 1 148 ? 18.418 -1.120 -29.926 1.00 93.94 148 LYS A CA 1
ATOM 1090 C C . LYS A 1 148 ? 18.734 -0.833 -28.458 1.00 93.94 148 LYS A C 1
ATOM 1092 O O . LYS A 1 148 ? 18.229 -1.534 -27.580 1.00 93.94 148 LYS A O 1
ATOM 1097 N N . MET A 1 149 ? 19.547 0.187 -28.176 1.00 92.88 149 MET A N 1
ATOM 1098 C CA . MET A 1 149 ? 19.873 0.591 -26.806 1.00 92.88 149 MET A CA 1
ATOM 1099 C C . MET A 1 149 ? 18.640 1.092 -26.051 1.00 92.88 149 MET A C 1
ATOM 1101 O O . MET A 1 149 ? 18.400 0.649 -24.927 1.00 92.88 149 MET A O 1
ATOM 1105 N N . VAL A 1 150 ? 17.854 1.982 -26.660 1.00 94.44 150 VAL A N 1
ATOM 1106 C CA . VAL A 1 150 ? 16.631 2.527 -26.053 1.00 94.44 150 VAL A CA 1
ATOM 1107 C C . VAL A 1 150 ? 15.602 1.423 -25.833 1.00 94.44 150 VAL A C 1
ATOM 1109 O O . VAL A 1 150 ? 15.068 1.306 -24.735 1.00 94.44 150 VAL A O 1
ATOM 1112 N N . SER A 1 151 ? 15.382 0.554 -26.823 1.00 93.69 151 SER A N 1
ATOM 1113 C CA . SER A 1 151 ? 14.467 -0.587 -26.700 1.00 93.69 151 SER A CA 1
ATOM 1114 C C . SER A 1 151 ? 14.874 -1.535 -25.567 1.00 93.69 151 SER A C 1
ATOM 1116 O O . SER A 1 151 ? 14.030 -1.949 -24.773 1.00 93.69 151 SER A O 1
ATOM 1118 N N . GLY A 1 152 ? 16.169 -1.845 -25.443 1.00 95.31 152 GLY A N 1
ATOM 1119 C CA . GLY A 1 152 ? 16.680 -2.680 -24.356 1.00 95.31 152 GLY A CA 1
ATOM 1120 C C . GLY A 1 152 ? 16.469 -2.056 -22.974 1.00 95.31 152 GLY A C 1
ATOM 1121 O O . GLY A 1 152 ? 16.053 -2.751 -22.049 1.00 95.31 152 GLY A O 1
ATOM 1122 N N . ARG A 1 153 ? 16.710 -0.745 -22.838 1.00 95.69 153 ARG A N 1
ATOM 1123 C CA . ARG A 1 153 ? 16.476 -0.007 -21.585 1.00 95.69 153 ARG A CA 1
ATOM 1124 C C . ARG A 1 153 ? 14.994 0.060 -21.229 1.00 95.69 153 ARG A C 1
ATOM 1126 O O . ARG A 1 153 ? 14.651 -0.211 -20.085 1.00 95.69 153 ARG A O 1
ATOM 1133 N N . LEU A 1 154 ? 14.132 0.327 -22.208 1.00 94.69 154 LEU A N 1
ATOM 1134 C CA . LEU A 1 154 ? 12.687 0.364 -22.006 1.00 94.69 154 LEU A CA 1
ATOM 1135 C C . LEU A 1 154 ? 12.149 -1.002 -21.561 1.00 94.69 154 LEU A C 1
ATOM 1137 O O . LEU A 1 154 ? 11.385 -1.071 -20.606 1.00 94.69 154 LEU A O 1
ATOM 1141 N N . ARG A 1 155 ? 12.601 -2.099 -22.188 1.00 94.06 155 ARG A N 1
ATOM 1142 C CA . ARG A 1 155 ? 12.239 -3.461 -21.756 1.00 94.06 155 ARG A CA 1
ATOM 1143 C C . ARG A 1 155 ? 12.685 -3.737 -20.321 1.00 94.06 155 ARG A C 1
ATOM 1145 O O . ARG A 1 155 ? 11.933 -4.319 -19.551 1.00 94.06 155 ARG A O 1
ATOM 1152 N N . LYS A 1 156 ? 13.901 -3.318 -19.954 1.00 94.50 156 LYS A N 1
ATOM 1153 C CA . LYS A 1 156 ? 14.396 -3.467 -18.581 1.00 94.50 156 LYS A CA 1
ATOM 1154 C C . LYS A 1 156 ? 13.510 -2.707 -17.588 1.00 94.50 156 LYS A C 1
ATOM 1156 O O . LYS A 1 156 ? 13.162 -3.254 -16.553 1.00 94.50 156 LYS A O 1
ATOM 1161 N N . GLN A 1 157 ? 13.128 -1.476 -17.907 1.00 94.06 157 GLN A N 1
ATOM 1162 C CA . GLN A 1 157 ? 12.274 -0.678 -17.034 1.00 94.06 157 GLN A CA 1
ATOM 1163 C C . GLN A 1 157 ? 10.863 -1.254 -16.912 1.00 94.06 157 GLN A C 1
ATOM 1165 O O . GLN A 1 157 ? 10.326 -1.301 -15.812 1.00 94.06 157 GLN A O 1
ATOM 1170 N N . LEU A 1 158 ? 10.289 -1.747 -18.012 1.00 95.56 158 LEU A N 1
ATOM 1171 C CA . LEU A 1 158 ? 9.027 -2.490 -17.996 1.00 95.56 158 LEU A CA 1
ATOM 1172 C C . LEU A 1 158 ? 9.095 -3.690 -17.043 1.00 95.56 158 LEU A C 1
ATOM 1174 O O . LEU A 1 158 ? 8.200 -3.864 -16.220 1.00 95.56 158 LEU A O 1
ATOM 1178 N N . ALA A 1 159 ? 10.184 -4.459 -17.097 1.00 94.94 159 ALA A N 1
ATOM 1179 C CA . ALA A 1 159 ? 10.415 -5.581 -16.191 1.00 94.94 159 ALA A CA 1
ATOM 1180 C C . ALA A 1 159 ? 10.537 -5.156 -14.715 1.00 94.94 159 ALA A C 1
ATOM 1182 O O . ALA A 1 159 ? 10.119 -5.889 -13.830 1.00 94.94 159 ALA A O 1
ATOM 1183 N N . GLU A 1 160 ? 11.075 -3.967 -14.428 1.00 95.06 160 GLU A N 1
ATOM 1184 C CA . GLU A 1 160 ? 11.187 -3.453 -13.056 1.00 95.06 160 GLU A CA 1
ATOM 1185 C C . GLU A 1 160 ? 9.840 -2.959 -12.500 1.00 95.06 160 GLU A C 1
ATOM 1187 O O . GLU A 1 160 ? 9.561 -3.153 -11.316 1.00 95.06 160 GLU A O 1
ATOM 1192 N N . ILE A 1 161 ? 8.991 -2.343 -13.333 1.00 96.62 161 ILE A N 1
ATOM 1193 C CA . ILE A 1 161 ? 7.740 -1.708 -12.879 1.00 96.62 161 ILE A CA 1
ATOM 1194 C C . ILE A 1 161 ? 6.500 -2.605 -12.979 1.00 96.62 161 ILE A C 1
ATOM 1196 O O . ILE A 1 161 ? 5.458 -2.225 -12.442 1.00 96.62 161 ILE A O 1
ATOM 1200 N N . THR A 1 162 ? 6.579 -3.750 -13.660 1.00 98.06 162 THR A N 1
ATOM 1201 C CA . THR A 1 162 ? 5.455 -4.688 -13.825 1.00 98.06 162 THR A CA 1
ATOM 1202 C C . THR A 1 162 ? 5.671 -5.949 -12.997 1.00 98.06 162 THR A C 1
ATOM 1204 O O . THR A 1 162 ? 6.739 -6.547 -13.057 1.00 98.06 162 THR A O 1
ATOM 1207 N N . LEU A 1 163 ? 4.656 -6.392 -12.254 1.00 98.00 163 LEU A N 1
ATOM 1208 C CA . LEU A 1 163 ? 4.729 -7.606 -11.436 1.00 98.00 163 LEU A CA 1
ATOM 1209 C C . LEU A 1 163 ? 5.121 -8.833 -12.274 1.00 98.00 163 LEU A C 1
ATOM 1211 O O . LEU A 1 163 ? 6.016 -9.576 -11.890 1.00 98.00 163 LEU A O 1
ATOM 1215 N N . LEU A 1 164 ? 4.492 -9.022 -13.437 1.00 97.06 164 LEU A N 1
ATOM 1216 C CA . LEU A 1 164 ? 4.756 -10.165 -14.320 1.00 97.06 164 LEU A CA 1
ATOM 1217 C C . LEU A 1 164 ? 6.107 -10.095 -15.050 1.00 97.06 164 LEU A C 1
ATOM 1219 O O . LEU A 1 164 ? 6.533 -11.089 -15.635 1.00 97.06 164 LEU A O 1
ATOM 1223 N N . GLY A 1 165 ? 6.757 -8.930 -15.060 1.00 95.81 165 GLY A N 1
ATOM 1224 C CA . GLY A 1 165 ? 8.083 -8.749 -15.647 1.00 95.81 165 GLY A CA 1
ATOM 1225 C C . GLY A 1 165 ? 9.232 -8.960 -14.657 1.00 95.81 165 GLY A C 1
ATOM 1226 O O . GLY A 1 165 ? 10.388 -9.018 -15.082 1.00 95.81 165 GLY A O 1
ATOM 1227 N N . GLN A 1 166 ? 8.931 -9.070 -13.361 1.00 94.69 166 GLN A N 1
ATOM 1228 C CA . GLN A 1 166 ? 9.929 -9.218 -12.305 1.00 94.69 166 GLN A CA 1
ATOM 1229 C C . GLN A 1 166 ? 10.471 -10.663 -12.212 1.00 94.69 166 GLN A C 1
ATOM 1231 O O . GLN A 1 166 ? 9.794 -11.592 -12.657 1.00 94.69 166 GLN A O 1
ATOM 1236 N N . PRO A 1 167 ? 11.699 -10.855 -11.679 1.00 89.19 167 PRO A N 1
ATOM 1237 C CA . PRO A 1 167 ? 12.323 -12.174 -11.518 1.00 89.19 167 PRO A CA 1
ATOM 1238 C C . PRO A 1 167 ? 11.586 -13.125 -10.575 1.00 89.19 167 PRO A C 1
ATOM 1240 O O . PRO A 1 167 ? 10.982 -12.627 -9.598 1.00 89.19 167 PRO A O 1
#

Secondary structure (DSSP, 8-state):
-EEE-SSTTGGG-HHHHHHHHHHHHHHHHS---SHHHHHTSEETTEEHHHHHHHHHHHH-S--EEEE------SSEEEEEEETTTEEEEEEESSS-HHHHHHHHHHHHHH--SBSSGGGS-HHHHHHHHHHHHHTTTT--S-HHHHHHHHHHHHHHHHHHHBGGG--